Protein AF-A0A843BMM5-F1 (afdb_monomer_lite)

Structure (mmCIF, N/CA/C/O backbone):
data_AF-A0A843BMM5-F1
#
_entry.id   AF-A0A843BMM5-F1
#
loop_
_atom_site.group_PDB
_atom_site.id
_atom_site.type_symbol
_atom_site.label_atom_id
_atom_site.label_alt_id
_atom_site.label_comp_id
_atom_site.label_asym_id
_atom_site.label_entity_id
_atom_site.label_seq_id
_atom_site.pdbx_PDB_ins_code
_atom_site.Cartn_x
_atom_site.Cartn_y
_atom_site.Cartn_z
_atom_site.occupancy
_atom_site.B_iso_or_equiv
_atom_site.auth_seq_id
_atom_site.auth_comp_id
_atom_site.auth_asym_id
_atom_site.auth_atom_id
_atom_site.pdbx_PDB_model_num
ATOM 1 N N . MET A 1 1 ? -54.747 -21.023 28.680 1.00 40.78 1 MET A N 1
ATOM 2 C CA . MET A 1 1 ? -54.225 -21.991 27.692 1.00 40.78 1 MET A CA 1
ATOM 3 C C . MET A 1 1 ? -53.910 -21.236 26.403 1.00 40.78 1 MET A C 1
ATOM 5 O O . MET A 1 1 ? -54.751 -20.475 25.957 1.00 40.78 1 MET A O 1
ATOM 9 N N . SER A 1 2 ? -52.667 -21.389 25.930 1.00 46.94 2 SER A N 1
ATOM 10 C CA . SER A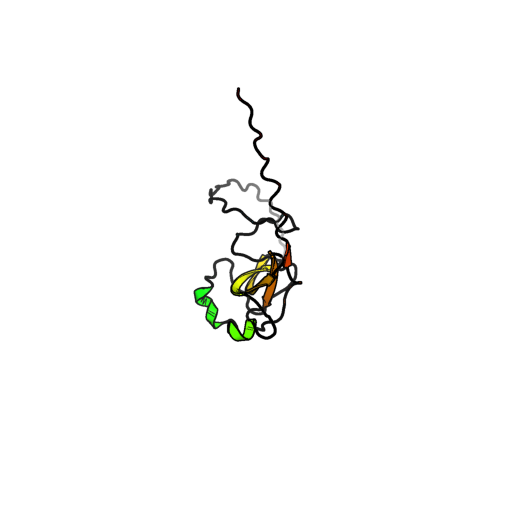 1 2 ? -52.053 -21.177 24.595 1.00 46.94 2 SER A CA 1
ATOM 11 C C . SER A 1 2 ? -53.008 -20.916 23.400 1.00 46.94 2 SER A C 1
ATOM 13 O O . SER A 1 2 ? -54.062 -21.531 23.367 1.00 46.94 2 SER A O 1
ATOM 15 N N . LYS A 1 3 ? -52.724 -20.132 22.341 1.00 43.53 3 LYS A N 1
ATOM 16 C CA . LYS A 1 3 ? -51.493 -19.915 21.539 1.00 43.53 3 LYS A CA 1
ATOM 17 C C . LYS A 1 3 ? -51.675 -18.707 20.579 1.00 43.53 3 LYS A C 1
ATOM 19 O O . LYS A 1 3 ? -52.797 -18.363 20.231 1.00 43.53 3 LYS A O 1
ATOM 24 N N . ALA A 1 4 ? -50.550 -18.129 20.151 1.00 51.09 4 ALA A N 1
ATOM 25 C CA . ALA A 1 4 ? -50.382 -17.029 19.191 1.00 51.09 4 ALA A CA 1
ATOM 26 C C . ALA A 1 4 ? -50.661 -17.403 17.716 1.00 51.09 4 ALA A C 1
ATOM 28 O O . ALA A 1 4 ? -50.703 -18.593 17.410 1.00 51.09 4 ALA A O 1
ATOM 29 N N . LEU A 1 5 ? -50.739 -16.397 16.820 1.00 51.25 5 LEU A N 1
ATOM 30 C CA . LEU A 1 5 ? -49.893 -16.231 15.610 1.00 51.25 5 LEU A CA 1
ATOM 31 C C . LEU A 1 5 ? -50.338 -15.012 14.758 1.00 51.25 5 LEU A C 1
ATOM 33 O O . LEU A 1 5 ? -51.493 -14.908 14.360 1.00 51.25 5 LEU A O 1
ATOM 37 N N . PHE A 1 6 ? -49.394 -14.104 14.478 1.00 50.72 6 PHE A N 1
ATOM 38 C CA . PHE A 1 6 ? -49.458 -13.070 13.426 1.00 50.72 6 PHE A CA 1
ATOM 39 C C . PHE A 1 6 ? -49.218 -13.706 12.033 1.00 50.72 6 PHE A C 1
ATOM 41 O O . PHE A 1 6 ? -48.702 -14.826 11.981 1.00 50.72 6 PHE A O 1
ATOM 48 N N . PRO A 1 7 ? -49.519 -13.016 10.907 1.00 52.22 7 PRO A N 1
ATOM 49 C CA . PRO A 1 7 ? -48.452 -12.231 10.270 1.00 52.22 7 PRO A CA 1
ATOM 50 C C . PRO A 1 7 ? -48.862 -10.903 9.592 1.00 52.22 7 PRO A C 1
ATOM 52 O O . PRO A 1 7 ? -49.898 -10.756 8.951 1.00 52.22 7 PRO A O 1
ATOM 55 N N . THR A 1 8 ? -47.928 -9.969 9.753 1.00 51.31 8 THR A N 1
ATOM 56 C CA . THR A 1 8 ? -47.452 -8.830 8.950 1.00 51.31 8 THR A CA 1
ATOM 57 C C . THR A 1 8 ? -47.679 -8.899 7.429 1.00 51.31 8 THR A C 1
ATOM 59 O O . THR A 1 8 ? -47.508 -9.963 6.854 1.00 51.31 8 THR A O 1
ATOM 62 N N . ILE A 1 9 ? -47.902 -7.743 6.779 1.00 49.47 9 ILE A N 1
ATOM 63 C CA . ILE A 1 9 ? -47.088 -7.207 5.657 1.00 49.47 9 ILE A CA 1
ATOM 64 C C . ILE A 1 9 ? -47.291 -5.681 5.613 1.00 49.47 9 ILE A C 1
ATOM 66 O O . ILE A 1 9 ? -48.388 -5.178 5.383 1.00 49.47 9 ILE A O 1
ATOM 70 N N . LEU A 1 10 ? -46.202 -4.961 5.881 1.00 42.94 10 LEU A N 1
ATOM 71 C CA . LEU A 1 10 ? -46.064 -3.512 5.790 1.00 42.94 10 LEU A CA 1
ATOM 72 C C . LEU A 1 10 ? -45.544 -3.194 4.380 1.00 42.94 10 LEU A C 1
ATOM 74 O O . LEU A 1 10 ? -44.538 -3.772 3.968 1.00 42.94 10 LEU A O 1
ATOM 78 N N . LEU A 1 11 ? -46.200 -2.296 3.646 1.00 46.47 11 LEU A N 1
ATOM 79 C CA . LEU A 1 11 ? -45.725 -1.828 2.344 1.00 46.47 11 LEU A CA 1
ATOM 80 C C . LEU A 1 11 ? -45.536 -0.310 2.363 1.00 46.47 11 LEU A C 1
ATOM 82 O O . LEU A 1 11 ? -46.372 0.406 2.913 1.00 46.47 11 LEU A O 1
ATOM 86 N N . SER A 1 12 ? -44.516 0.127 1.619 1.00 44.50 12 SER A N 1
ATOM 87 C CA . SER A 1 12 ? -44.265 1.472 1.064 1.00 44.50 12 SER A CA 1
ATOM 88 C C . SER A 1 12 ? -43.108 2.235 1.716 1.00 44.50 12 SER A C 1
ATOM 90 O O . SER A 1 12 ? -43.291 3.019 2.641 1.00 44.50 12 SER A O 1
ATOM 92 N N . PHE A 1 13 ? -41.911 2.053 1.151 1.00 43.03 13 PHE A N 1
ATOM 93 C CA . PHE A 1 13 ? -40.813 3.013 1.251 1.00 43.03 13 PHE A CA 1
ATOM 94 C C . PHE A 1 13 ? -40.879 3.970 0.059 1.00 43.03 13 PHE A C 1
ATOM 96 O O . PHE A 1 13 ? -40.919 3.529 -1.090 1.00 43.03 13 PHE A O 1
ATOM 103 N N . LEU A 1 14 ? -40.855 5.273 0.337 1.00 41.97 14 LEU A N 1
ATOM 104 C CA . LEU A 1 14 ? -40.681 6.322 -0.658 1.00 41.97 14 LEU A CA 1
ATOM 105 C C . LEU A 1 14 ? -39.730 7.390 -0.109 1.00 41.97 14 LEU A C 1
ATOM 107 O O . LEU A 1 14 ? -40.004 7.977 0.933 1.00 41.97 14 LEU A O 1
ATOM 111 N N . ALA A 1 15 ? -38.660 7.636 -0.866 1.00 40.06 15 ALA A N 1
ATOM 112 C CA . ALA A 1 15 ? -38.150 8.945 -1.290 1.00 40.06 15 ALA A CA 1
ATOM 113 C C . ALA A 1 15 ? -36.618 9.029 -1.220 1.00 40.06 15 ALA A C 1
ATOM 115 O O . ALA A 1 15 ? -35.990 8.982 -0.168 1.00 40.06 15 ALA A O 1
ATOM 116 N N . VAL A 1 16 ? -36.055 9.182 -2.415 1.00 48.41 16 VAL A N 1
ATOM 117 C CA . VAL A 1 16 ? -34.658 9.455 -2.742 1.00 48.41 16 VAL A CA 1
ATOM 118 C C . VAL A 1 16 ? -34.337 10.924 -2.457 1.00 48.41 16 VAL A C 1
ATOM 120 O O . VAL A 1 16 ? -35.110 11.800 -2.839 1.00 48.41 16 VAL A O 1
ATOM 123 N N . VAL A 1 17 ? -33.153 11.202 -1.904 1.00 45.56 17 VAL A N 1
ATOM 124 C CA . VAL A 1 17 ? -32.487 12.507 -2.044 1.00 45.56 17 VAL A CA 1
ATOM 125 C C . VAL A 1 17 ? -31.074 12.265 -2.569 1.00 45.56 17 VAL A C 1
ATOM 127 O O . VAL A 1 17 ? -30.244 11.648 -1.907 1.00 45.56 17 VAL A O 1
ATOM 130 N N . MET A 1 18 ? -30.833 12.717 -3.802 1.00 47.66 18 MET A N 1
ATOM 131 C CA . MET A 1 18 ? -29.539 12.666 -4.481 1.00 47.66 18 MET A CA 1
ATOM 132 C C . MET A 1 18 ? -28.615 13.756 -3.933 1.00 47.66 18 MET A C 1
ATOM 134 O O . MET A 1 18 ? -28.952 14.939 -3.979 1.00 47.66 18 MET A O 1
ATOM 138 N N . VAL A 1 19 ? -27.422 13.366 -3.486 1.00 45.75 19 VAL A N 1
ATOM 139 C CA . VAL A 1 19 ? -26.309 14.283 -3.218 1.00 45.75 19 VAL A CA 1
ATOM 140 C C . VAL A 1 19 ? -25.399 14.277 -4.447 1.00 45.75 19 VAL A C 1
ATOM 142 O O . VAL A 1 19 ? -24.768 13.268 -4.755 1.00 45.75 19 VAL A O 1
ATOM 145 N N . PHE A 1 20 ? -25.339 15.397 -5.171 1.00 42.25 20 PHE A N 1
ATOM 146 C CA . PHE A 1 20 ? -24.380 15.598 -6.259 1.00 42.25 20 PHE A CA 1
ATOM 147 C C . PHE A 1 20 ? -22.987 15.856 -5.669 1.00 42.25 20 PHE A C 1
ATOM 149 O O . PHE A 1 20 ? -22.628 16.989 -5.357 1.00 42.25 20 PHE A O 1
ATOM 156 N N . GLY A 1 21 ? -22.205 14.788 -5.501 1.00 38.06 21 GLY A N 1
ATOM 157 C CA . GLY A 1 21 ? -20.766 14.859 -5.257 1.00 38.06 21 GLY A CA 1
ATOM 158 C C . GLY A 1 21 ? -20.011 14.894 -6.583 1.00 38.06 21 GLY A C 1
ATOM 159 O O . GLY A 1 21 ? -20.229 14.057 -7.456 1.00 38.06 21 GLY A O 1
ATOM 160 N N . THR A 1 22 ? -19.136 15.879 -6.752 1.00 41.81 22 THR A N 1
ATOM 161 C CA . THR A 1 22 ? -18.285 16.056 -7.930 1.00 41.81 22 THR A CA 1
ATOM 162 C C . THR A 1 22 ? -17.432 14.809 -8.181 1.00 41.81 22 THR A C 1
ATOM 164 O O . THR A 1 22 ? -16.572 14.432 -7.386 1.00 41.81 22 THR A O 1
ATOM 167 N N . VAL A 1 23 ? -17.682 14.146 -9.310 1.00 39.34 23 VAL A N 1
ATOM 168 C CA . VAL A 1 23 ? -16.945 12.963 -9.763 1.00 39.34 23 VAL A CA 1
ATOM 169 C C . VAL A 1 23 ? -15.507 13.346 -10.117 1.00 39.34 23 VAL A C 1
ATOM 171 O O . VAL A 1 23 ? -15.205 13.812 -11.214 1.00 39.34 23 VAL A O 1
ATOM 174 N N . ALA A 1 24 ? -14.593 13.154 -9.166 1.00 42.41 24 ALA A N 1
ATOM 175 C CA . ALA A 1 24 ? -13.176 13.046 -9.479 1.00 42.41 24 ALA A CA 1
ATOM 176 C C . ALA A 1 24 ? -12.981 11.836 -10.415 1.00 42.41 24 ALA A C 1
ATOM 178 O O . ALA A 1 24 ? -13.599 10.796 -10.183 1.00 42.41 24 ALA A O 1
ATOM 179 N N . PRO A 1 25 ? -12.140 11.933 -11.458 1.00 37.94 25 PRO A N 1
ATOM 180 C CA . PRO A 1 25 ? -11.977 10.860 -12.434 1.00 37.94 25 PRO A CA 1
ATOM 181 C C . PRO A 1 25 ? -11.461 9.592 -11.744 1.00 37.94 25 PRO A C 1
ATOM 183 O O . PRO A 1 25 ? -10.321 9.543 -11.263 1.00 37.94 25 PRO A O 1
ATOM 186 N N . ALA A 1 26 ? -12.336 8.591 -11.683 1.00 40.19 26 ALA A N 1
ATOM 187 C CA . ALA A 1 26 ? -12.015 7.239 -11.276 1.00 40.19 26 ALA A CA 1
ATOM 188 C C . ALA A 1 26 ? -11.128 6.598 -12.343 1.00 40.19 26 ALA A C 1
ATOM 190 O O . ALA A 1 26 ? -11.375 6.730 -13.543 1.00 40.19 26 ALA A O 1
ATOM 191 N N . PHE A 1 27 ? -10.074 5.920 -11.906 1.00 43.16 27 PHE A N 1
ATOM 192 C CA . PHE A 1 27 ? -9.362 5.007 -12.784 1.00 43.16 27 PHE A CA 1
ATOM 193 C C . PHE A 1 27 ? -10.201 3.730 -12.841 1.00 43.16 27 PHE A C 1
ATOM 195 O O . PHE A 1 27 ? -10.455 3.127 -11.803 1.00 43.16 27 PHE A O 1
ATOM 202 N N . ALA A 1 28 ? -10.687 3.376 -14.030 1.00 38.72 28 ALA A N 1
ATOM 203 C CA . ALA A 1 28 ? -11.252 2.058 -14.267 1.00 38.72 28 ALA A CA 1
ATOM 204 C C . ALA A 1 28 ? -10.084 1.062 -14.278 1.00 38.72 28 ALA A C 1
ATOM 206 O O . ALA A 1 28 ? -9.242 1.118 -15.178 1.00 38.72 28 ALA A O 1
ATOM 207 N N . ASP A 1 29 ? -9.992 0.223 -13.249 1.00 50.56 29 ASP A N 1
ATOM 208 C C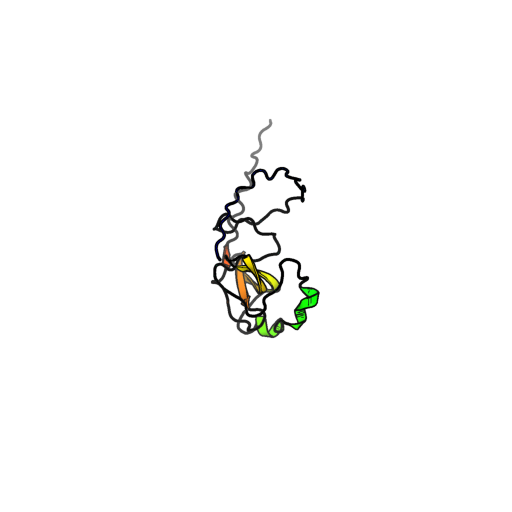A . ASP A 1 29 ? -9.231 -1.026 -13.331 1.00 50.56 29 ASP A CA 1
ATOM 209 C C . ASP A 1 29 ? -10.145 -2.126 -13.916 1.00 50.56 29 ASP A C 1
ATOM 211 O O . ASP A 1 29 ? -11.341 -1.898 -14.130 1.00 50.56 29 ASP A O 1
ATOM 215 N N . SER A 1 30 ? -9.550 -3.267 -14.278 1.00 45.09 30 SER A N 1
ATOM 216 C CA . SER A 1 30 ? -10.059 -4.270 -15.236 1.00 45.09 30 SER A CA 1
ATOM 217 C C . SER A 1 30 ? -11.473 -4.824 -14.972 1.00 45.09 30 SER A C 1
ATOM 219 O O . SER A 1 30 ? -12.063 -5.422 -15.870 1.00 45.09 30 SER A O 1
ATOM 221 N N . ASP A 1 31 ? -12.039 -4.575 -13.792 1.00 52.66 31 ASP A N 1
ATOM 222 C CA . ASP A 1 31 ? -13.328 -5.105 -13.331 1.00 52.66 31 ASP A CA 1
ATOM 223 C C . ASP A 1 31 ? -14.499 -4.128 -13.537 1.00 52.66 31 ASP A C 1
ATOM 225 O O . ASP A 1 31 ? -15.612 -4.353 -13.060 1.00 52.66 31 ASP A O 1
ATOM 229 N N . GLY A 1 32 ? -14.264 -2.990 -14.203 1.00 50.19 32 GLY A N 1
ATOM 230 C CA . GLY A 1 32 ? -15.296 -1.982 -14.484 1.00 50.19 32 GLY A CA 1
ATOM 231 C C . GLY A 1 32 ? -15.775 -1.203 -13.251 1.00 50.19 32 GLY A C 1
ATOM 232 O O . GLY A 1 32 ? -16.634 -0.327 -13.369 1.00 50.19 32 GLY A O 1
ATOM 233 N N . LYS A 1 33 ? -15.206 -1.479 -12.072 1.00 57.16 33 LYS A N 1
ATOM 234 C CA . LYS A 1 33 ? -15.470 -0.756 -10.825 1.00 57.16 33 LYS A CA 1
ATOM 235 C C . LYS A 1 33 ? -14.691 0.566 -10.815 1.00 57.16 33 LYS A C 1
ATOM 237 O O . LYS A 1 33 ? -13.484 0.614 -11.054 1.00 57.16 33 LYS A O 1
ATOM 242 N N . SER A 1 34 ? -15.391 1.666 -10.543 1.00 58.09 34 SER A N 1
ATOM 243 C CA . SER A 1 34 ? -14.803 3.003 -10.451 1.00 58.09 34 SER A CA 1
ATOM 244 C C . SER A 1 34 ? -14.385 3.303 -9.010 1.00 58.09 34 SER A C 1
ATOM 246 O O . SER A 1 34 ? -15.225 3.655 -8.181 1.00 58.09 34 SER A O 1
ATOM 248 N N . TYR A 1 35 ? -13.095 3.194 -8.702 1.00 63.97 35 TYR A N 1
ATOM 249 C CA . TYR A 1 35 ? -12.581 3.532 -7.373 1.00 63.97 35 TYR A CA 1
ATOM 250 C C . TYR A 1 35 ? -12.183 5.006 -7.279 1.00 63.97 35 TYR A C 1
ATOM 252 O O . TYR A 1 35 ? -11.737 5.626 -8.255 1.00 63.97 35 TYR A O 1
ATOM 260 N N . LYS A 1 36 ? -12.287 5.581 -6.071 1.00 74.62 36 LYS A N 1
ATOM 261 C CA . LYS A 1 36 ? -11.678 6.886 -5.771 1.00 74.62 36 LYS A CA 1
ATOM 262 C C . LYS A 1 36 ? -10.197 6.810 -6.155 1.00 74.62 36 LYS A C 1
ATOM 264 O O . LYS A 1 36 ? -9.504 5.883 -5.756 1.00 74.62 36 LYS A O 1
ATOM 269 N N . ARG A 1 37 ? -9.684 7.828 -6.856 1.00 69.62 37 ARG A N 1
ATOM 270 C CA . ARG A 1 37 ? -8.287 7.928 -7.344 1.00 69.62 37 ARG A CA 1
ATOM 271 C C . ARG A 1 37 ? -7.200 7.589 -6.302 1.00 69.62 37 ARG A C 1
ATOM 273 O O . ARG A 1 37 ? -6.063 7.291 -6.667 1.00 69.62 37 ARG A O 1
ATOM 280 N N . TRP A 1 38 ? -7.519 7.704 -5.018 1.00 75.50 38 TRP A N 1
ATOM 281 C CA . TRP A 1 38 ? -6.592 7.533 -3.903 1.00 75.50 38 TRP A CA 1
ATOM 282 C C . TRP A 1 38 ? -6.639 6.147 -3.250 1.00 75.50 38 TRP A C 1
ATOM 284 O O . TRP A 1 38 ? -5.812 5.901 -2.372 1.00 75.50 38 TRP A O 1
ATOM 294 N N . VAL A 1 39 ? -7.559 5.282 -3.684 1.00 89.12 39 VAL A N 1
ATOM 295 C CA . VAL A 1 39 ? -7.745 3.907 -3.205 1.00 89.12 39 VAL A CA 1
ATOM 296 C C . VAL A 1 39 ? -7.165 2.931 -4.230 1.00 89.12 39 VAL A C 1
ATOM 298 O O . VAL A 1 39 ? -7.249 3.173 -5.435 1.00 89.12 39 VAL A O 1
ATOM 301 N N . VAL A 1 40 ? -6.529 1.865 -3.752 1.00 91.12 40 VAL A N 1
ATOM 302 C CA . VAL A 1 40 ? -5.920 0.813 -4.574 1.00 91.12 40 VAL A CA 1
ATOM 303 C C . VAL A 1 40 ? -6.793 -0.446 -4.513 1.00 91.12 40 VAL A C 1
ATOM 305 O O . VAL A 1 40 ? -6.986 -0.965 -3.420 1.00 91.12 40 VAL A O 1
ATOM 308 N N . PRO A 1 41 ? -7.331 -0.958 -5.627 1.00 91.88 41 PRO A N 1
ATOM 309 C CA . PRO A 1 41 ? -7.996 -2.258 -5.608 1.00 91.88 41 PRO A CA 1
ATOM 310 C C . PRO A 1 41 ? -6.967 -3.380 -5.420 1.00 91.88 41 PRO A C 1
ATOM 312 O O . PRO A 1 41 ? -5.898 -3.327 -6.033 1.00 91.88 41 PRO A O 1
ATOM 315 N N . ILE A 1 42 ? -7.283 -4.368 -4.578 1.00 91.50 42 ILE A N 1
ATOM 316 C CA . ILE A 1 42 ? -6.397 -5.514 -4.285 1.00 91.50 42 ILE A CA 1
ATOM 317 C C . ILE A 1 42 ? -7.053 -6.888 -4.507 1.00 91.50 42 ILE A C 1
ATOM 319 O O . ILE A 1 42 ? -6.511 -7.897 -4.075 1.00 91.50 42 ILE A O 1
ATOM 323 N N . GLY A 1 43 ? -8.191 -6.947 -5.207 1.00 90.75 43 GLY A N 1
ATOM 324 C CA . GLY A 1 43 ? -8.896 -8.209 -5.468 1.00 90.75 43 GLY A CA 1
ATOM 325 C C . GLY A 1 43 ? -9.408 -8.853 -4.180 1.00 90.75 43 GLY A C 1
ATOM 326 O O . GLY A 1 43 ? -9.968 -8.163 -3.331 1.00 90.75 43 GLY A O 1
ATOM 327 N N . ASP A 1 44 ? -9.201 -10.156 -4.017 1.00 92.38 44 ASP A N 1
ATOM 328 C CA . ASP A 1 44 ? -9.556 -10.936 -2.826 1.00 92.38 44 ASP A CA 1
ATOM 329 C C . ASP A 1 44 ? -8.489 -10.909 -1.718 1.00 92.38 44 ASP A C 1
ATOM 331 O O . ASP A 1 44 ? -8.727 -11.447 -0.638 1.00 92.38 44 ASP A O 1
ATOM 335 N N . ALA A 1 45 ? -7.340 -10.264 -1.950 1.00 92.94 45 ALA A N 1
ATOM 336 C CA . ALA A 1 45 ? -6.285 -10.149 -0.951 1.00 92.94 45 ALA A CA 1
ATOM 337 C C . ALA A 1 45 ? -6.735 -9.335 0.274 1.00 92.94 45 ALA A C 1
ATOM 339 O O . ALA A 1 45 ? -7.532 -8.394 0.181 1.00 92.94 45 ALA A O 1
ATOM 340 N N . GLU A 1 46 ? -6.161 -9.665 1.428 1.00 95.19 46 GLU A N 1
ATOM 341 C CA . GLU A 1 46 ? -6.411 -8.992 2.701 1.00 95.19 46 GLU A CA 1
ATOM 342 C C . GLU A 1 46 ? -5.101 -8.488 3.296 1.00 95.19 46 GLU A C 1
ATOM 344 O O . GLU A 1 46 ? -4.062 -9.137 3.177 1.00 95.19 46 GLU A O 1
ATOM 349 N N . GLY A 1 47 ? -5.164 -7.320 3.931 1.00 94.81 47 GLY A N 1
ATOM 350 C CA . GLY A 1 47 ? -4.052 -6.782 4.701 1.00 94.81 47 GLY A CA 1
ATOM 351 C C . GLY A 1 47 ? -4.214 -7.033 6.199 1.00 94.81 47 GLY A C 1
ATOM 352 O O . GLY A 1 47 ? -5.308 -7.279 6.700 1.00 94.81 47 GLY A O 1
ATOM 353 N N . THR A 1 48 ? -3.126 -6.903 6.944 1.00 97.62 48 THR A N 1
ATOM 354 C CA . THR A 1 48 ? -3.083 -7.080 8.399 1.00 97.62 48 THR A CA 1
ATOM 355 C C . THR A 1 48 ? -3.636 -5.879 9.165 1.00 97.62 48 THR A C 1
ATOM 357 O O . THR A 1 48 ? -4.120 -6.026 10.287 1.00 97.62 48 THR A O 1
ATOM 360 N N . ILE A 1 49 ? -3.591 -4.687 8.563 1.00 97.69 49 ILE A N 1
ATOM 361 C CA . ILE A 1 49 ? -4.065 -3.437 9.166 1.00 97.69 49 ILE A CA 1
ATOM 362 C C . ILE A 1 49 ? -5.354 -3.008 8.468 1.00 97.69 49 ILE A C 1
ATOM 364 O O . ILE A 1 49 ? -5.328 -2.287 7.466 1.00 97.69 49 ILE A O 1
ATOM 368 N N . GLU A 1 50 ? -6.487 -3.450 9.008 1.00 97.75 50 GLU A N 1
ATOM 369 C CA . GLU A 1 50 ? -7.811 -3.001 8.576 1.00 97.75 50 GLU A CA 1
ATOM 370 C C . GLU A 1 50 ? -8.074 -1.560 9.045 1.00 97.75 50 GLU A C 1
ATOM 372 O O . GLU A 1 50 ? -7.761 -1.167 10.172 1.00 97.75 50 GLU A O 1
ATOM 377 N N . ILE A 1 51 ? -8.649 -0.751 8.159 1.00 97.31 51 ILE A N 1
ATOM 378 C CA . ILE A 1 51 ? -8.994 0.653 8.393 1.00 97.31 51 ILE A CA 1
ATOM 379 C C . ILE A 1 51 ? -10.398 0.936 7.855 1.00 97.31 51 ILE A C 1
ATOM 381 O O . ILE A 1 51 ? -10.972 0.152 7.108 1.00 97.31 51 ILE A O 1
ATOM 385 N N . SER A 1 52 ? -10.964 2.089 8.204 1.00 95.44 52 SER A N 1
ATOM 386 C CA . SER A 1 52 ? -12.228 2.538 7.611 1.00 95.44 52 SER A CA 1
ATOM 387 C C . SER A 1 52 ? -11.993 3.288 6.296 1.00 95.44 52 SER A C 1
ATOM 389 O O . SER A 1 52 ? -10.914 3.845 6.064 1.00 95.44 52 SER A O 1
ATOM 391 N N . GLU A 1 53 ? -13.023 3.384 5.450 1.00 92.44 53 GLU A N 1
ATOM 392 C CA . GLU A 1 53 ? -12.959 4.197 4.227 1.00 92.44 53 GLU A CA 1
ATOM 393 C C . GLU A 1 53 ? -12.575 5.657 4.528 1.00 92.44 53 GLU A C 1
ATOM 395 O O . GLU A 1 53 ? -11.818 6.266 3.764 1.00 92.44 53 GLU A O 1
ATOM 400 N N . ASP A 1 54 ? -13.044 6.208 5.647 1.00 92.44 54 ASP A N 1
ATOM 401 C CA . ASP A 1 54 ? -12.850 7.610 6.031 1.00 92.44 54 ASP A CA 1
ATOM 402 C C . ASP A 1 54 ? -11.559 7.857 6.821 1.00 92.44 54 ASP A C 1
ATOM 404 O O . ASP A 1 54 ? -11.220 9.006 7.108 1.00 92.44 54 ASP A O 1
ATOM 408 N N . THR A 1 55 ? -10.782 6.808 7.109 1.00 93.19 55 THR A N 1
ATOM 409 C CA . THR A 1 55 ? -9.509 6.931 7.824 1.00 93.19 55 THR A CA 1
ATOM 410 C C . THR A 1 55 ? -8.555 7.865 7.074 1.00 93.19 55 THR A C 1
ATOM 412 O O . THR A 1 55 ? -8.296 7.703 5.869 1.00 93.19 55 THR A O 1
ATOM 415 N N . ASN A 1 56 ? -8.014 8.844 7.798 1.00 94.38 56 ASN A N 1
ATOM 416 C CA . ASN A 1 56 ? -6.890 9.649 7.349 1.00 94.38 56 ASN A CA 1
ATOM 417 C C . ASN A 1 56 ? -5.593 8.851 7.546 1.00 94.38 56 ASN A C 1
ATOM 419 O O . ASN A 1 56 ? -5.335 8.342 8.630 1.00 94.38 56 ASN A O 1
ATOM 423 N N . ILE A 1 57 ? -4.784 8.731 6.490 1.00 93.75 57 ILE A N 1
ATOM 424 C CA . ILE A 1 57 ? -3.558 7.918 6.504 1.00 93.75 57 ILE A CA 1
ATOM 425 C C . ILE A 1 57 ? -2.534 8.477 7.494 1.00 93.75 57 ILE A C 1
ATOM 427 O O . ILE A 1 57 ? -1.818 7.697 8.111 1.00 93.75 57 ILE A O 1
ATOM 431 N N . ASP A 1 58 ? -2.469 9.800 7.656 1.00 94.12 58 ASP A N 1
ATOM 432 C CA . ASP A 1 58 ? -1.486 10.417 8.550 1.00 94.12 58 ASP A CA 1
ATOM 433 C C . ASP A 1 58 ? -1.746 10.048 10.021 1.00 94.12 58 ASP A C 1
ATOM 435 O O . ASP A 1 58 ? -0.796 9.874 10.777 1.00 94.12 58 ASP A O 1
ATOM 439 N N . ASP A 1 59 ? -3.009 9.816 10.394 1.00 95.62 59 ASP A N 1
ATOM 440 C CA . ASP A 1 59 ? -3.406 9.449 11.760 1.00 95.62 59 ASP A CA 1
ATOM 441 C C . ASP A 1 59 ? -3.085 7.982 12.096 1.00 95.62 59 ASP A C 1
ATOM 443 O O . ASP A 1 59 ? -3.008 7.611 13.264 1.00 95.62 59 ASP A O 1
ATOM 447 N N . VAL A 1 60 ? -2.909 7.134 11.076 1.00 96.06 60 VAL A N 1
ATOM 448 C CA . VAL A 1 60 ? -2.633 5.691 11.222 1.00 96.06 60 VAL A CA 1
ATOM 449 C C . VAL A 1 60 ? -1.267 5.289 10.675 1.00 96.06 60 VAL A C 1
ATOM 451 O O . VAL A 1 60 ? -0.963 4.101 10.576 1.00 96.06 60 VAL A O 1
ATOM 454 N N . ARG A 1 61 ? -0.427 6.265 10.313 1.00 95.31 61 ARG A N 1
ATOM 455 C CA . ARG A 1 61 ? 0.900 6.021 9.738 1.00 95.31 61 ARG A CA 1
ATOM 456 C C . ARG A 1 61 ? 1.771 5.166 10.654 1.00 95.31 61 ARG A C 1
ATOM 458 O O . ARG A 1 61 ? 2.478 4.298 10.159 1.00 95.31 61 ARG A O 1
ATOM 465 N N . ASP A 1 62 ? 1.678 5.396 11.959 1.00 96.56 62 ASP A N 1
ATOM 466 C CA . ASP A 1 62 ? 2.494 4.721 12.971 1.00 96.56 62 ASP A CA 1
ATOM 467 C C . ASP A 1 62 ? 2.124 3.241 13.165 1.00 96.56 62 ASP A C 1
ATOM 469 O O . ASP A 1 62 ? 2.850 2.511 13.834 1.00 96.56 62 ASP A O 1
ATOM 473 N N . LEU A 1 63 ? 1.009 2.782 12.582 1.00 96.94 63 LEU A N 1
ATOM 474 C CA . LEU A 1 63 ? 0.659 1.360 12.563 1.00 96.94 63 LEU A CA 1
ATOM 475 C C . LEU A 1 63 ? 1.466 0.583 11.516 1.00 96.94 63 LEU A C 1
ATOM 477 O O . LEU A 1 63 ? 1.588 -0.633 11.629 1.00 96.94 63 LEU A O 1
ATOM 481 N N . ALA A 1 64 ? 1.982 1.264 10.491 1.00 97.81 64 ALA A N 1
ATOM 482 C CA . ALA A 1 64 ? 2.718 0.636 9.408 1.00 97.81 64 ALA A CA 1
ATOM 483 C C . ALA A 1 64 ? 4.199 0.432 9.755 1.00 97.81 64 ALA A C 1
ATOM 485 O O . ALA A 1 64 ? 4.798 1.212 10.498 1.00 97.81 64 ALA A O 1
ATOM 486 N N . ILE A 1 65 ? 4.822 -0.557 9.114 1.00 98.19 65 ILE A N 1
ATOM 487 C CA . ILE A 1 65 ? 6.281 -0.654 9.028 1.00 98.19 65 ILE A CA 1
ATOM 488 C C . ILE A 1 65 ? 6.860 0.606 8.381 1.00 98.19 65 ILE A C 1
ATOM 490 O O . ILE A 1 65 ? 6.175 1.323 7.638 1.00 98.19 65 ILE A O 1
ATOM 494 N N . SER A 1 66 ? 8.139 0.871 8.640 1.00 97.62 66 SER A N 1
ATOM 495 C CA . SER A 1 66 ? 8.807 2.047 8.090 1.00 97.62 66 SER A CA 1
ATOM 496 C C . SER A 1 66 ? 8.894 1.991 6.559 1.00 97.62 66 SER A C 1
ATOM 498 O O . SER A 1 66 ? 8.839 0.928 5.940 1.00 97.62 66 SER A O 1
ATOM 500 N N . GLU A 1 67 ? 9.076 3.156 5.931 1.00 97.06 67 GLU A N 1
ATOM 501 C CA . GLU A 1 67 ? 9.297 3.225 4.481 1.00 97.06 67 GLU A CA 1
ATOM 502 C C . GLU A 1 67 ? 10.549 2.440 4.056 1.00 97.06 67 GLU A C 1
ATOM 504 O O . GLU A 1 67 ? 10.561 1.839 2.988 1.00 97.06 67 GLU A O 1
ATOM 509 N N . GLU A 1 68 ? 11.589 2.427 4.893 1.00 96.88 68 GLU A N 1
ATOM 510 C CA . GLU A 1 68 ? 12.824 1.681 4.644 1.00 96.88 68 GLU A CA 1
ATOM 511 C C . GLU A 1 68 ? 12.571 0.170 4.648 1.00 96.88 68 GLU A C 1
ATOM 513 O O . GLU A 1 68 ? 12.982 -0.512 3.714 1.00 96.88 68 GLU A O 1
ATOM 518 N N . GLN A 1 69 ? 11.814 -0.331 5.630 1.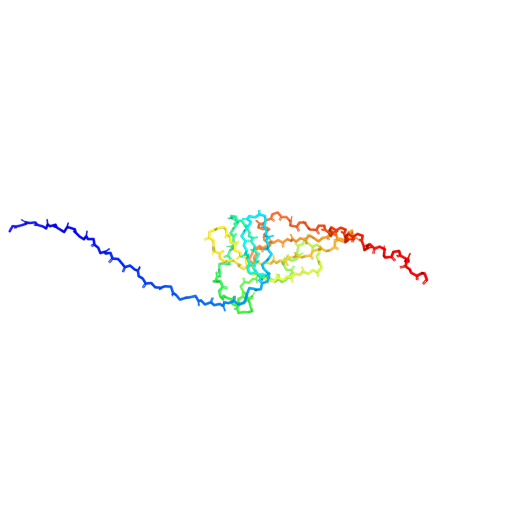00 97.38 69 GLN A N 1
ATOM 519 C CA . GLN A 1 69 ? 11.429 -1.744 5.703 1.00 97.38 69 GLN A CA 1
ATOM 520 C C . GLN A 1 69 ? 10.558 -2.152 4.513 1.00 97.38 69 GLN A C 1
ATOM 522 O O . GLN A 1 69 ? 10.791 -3.185 3.900 1.00 97.38 69 GLN A O 1
ATOM 527 N N . ALA A 1 70 ? 9.592 -1.314 4.129 1.00 96.75 70 ALA A N 1
ATOM 528 C CA . ALA A 1 70 ? 8.738 -1.595 2.977 1.00 96.75 70 ALA A CA 1
ATOM 529 C C . ALA A 1 70 ? 9.515 -1.661 1.652 1.00 96.75 70 ALA A C 1
ATOM 531 O O . ALA A 1 70 ? 9.049 -2.278 0.702 1.00 96.75 70 ALA A O 1
ATOM 532 N N . ARG A 1 71 ? 10.674 -0.999 1.560 1.00 97.19 71 ARG A N 1
ATOM 533 C CA . ARG A 1 71 ? 11.526 -0.980 0.362 1.00 97.19 71 ARG A CA 1
ATOM 534 C C . ARG A 1 71 ? 12.599 -2.067 0.375 1.00 97.19 71 ARG A C 1
ATOM 536 O O . ARG A 1 71 ? 13.336 -2.182 -0.601 1.00 97.19 71 ARG A O 1
ATOM 543 N N . GLU A 1 72 ? 12.724 -2.840 1.449 1.00 95.44 72 GLU A N 1
ATOM 544 C CA . GLU A 1 72 ? 13.746 -3.875 1.554 1.00 95.44 72 GLU A CA 1
ATOM 545 C C . GLU A 1 72 ? 13.575 -4.911 0.429 1.00 95.44 72 GLU A C 1
ATOM 547 O O . GLU A 1 72 ? 12.514 -5.504 0.263 1.00 95.44 72 GLU A O 1
ATOM 552 N N . GLY A 1 73 ? 14.613 -5.092 -0.392 1.00 91.25 73 GLY A N 1
ATOM 553 C CA . GLY A 1 73 ? 14.567 -5.984 -1.557 1.00 91.25 73 GLY A CA 1
ATOM 554 C C . GLY A 1 73 ? 13.918 -5.396 -2.819 1.00 91.25 73 GLY A C 1
ATOM 555 O O . GLY A 1 73 ? 13.888 -6.081 -3.840 1.00 91.25 73 GLY A O 1
ATOM 556 N N . TYR A 1 74 ? 13.463 -4.139 -2.788 1.00 92.56 74 TYR A N 1
ATOM 557 C CA . TYR A 1 74 ? 12.873 -3.443 -3.933 1.00 92.56 74 TYR A CA 1
ATOM 558 C C . TYR A 1 74 ? 13.725 -2.237 -4.351 1.00 92.56 74 TYR A C 1
ATOM 560 O O . TYR A 1 74 ? 13.927 -1.302 -3.574 1.00 92.56 74 TYR A O 1
ATOM 568 N N . ASP A 1 75 ? 14.164 -2.210 -5.610 1.00 92.25 75 ASP A N 1
ATOM 569 C CA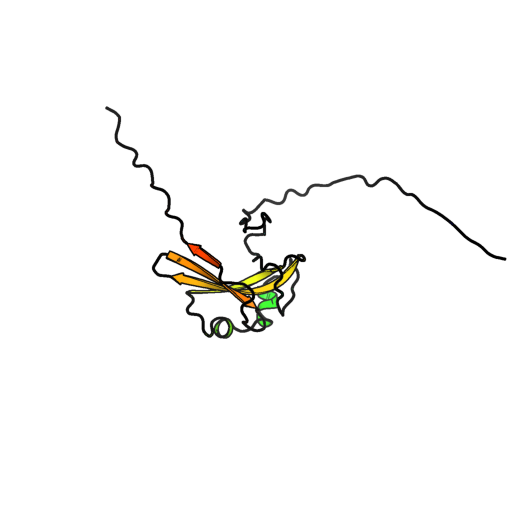 . ASP A 1 75 ? 14.734 -1.004 -6.219 1.00 92.25 75 ASP A CA 1
ATOM 570 C C . ASP A 1 75 ? 13.596 -0.175 -6.826 1.00 92.25 75 ASP A C 1
ATOM 572 O O . ASP A 1 75 ? 13.003 -0.547 -7.834 1.00 92.25 75 ASP A O 1
ATOM 576 N N . VAL A 1 76 ? 13.174 0.875 -6.120 1.00 94.44 76 VAL A N 1
ATOM 577 C CA . VAL A 1 76 ? 11.963 1.645 -6.444 1.00 94.44 76 VAL A CA 1
ATOM 578 C C . VAL A 1 76 ? 12.219 3.135 -6.287 1.00 94.44 76 VAL A C 1
ATOM 580 O O . VAL A 1 76 ? 12.844 3.582 -5.330 1.00 94.44 76 VAL A O 1
ATOM 583 N N . ASP A 1 77 ? 11.656 3.967 -7.151 1.00 94.19 77 ASP A N 1
ATOM 584 C CA . ASP A 1 77 ? 11.804 5.420 -7.033 1.00 94.19 77 ASP A CA 1
ATOM 585 C C . ASP A 1 77 ? 10.949 6.017 -5.917 1.00 94.19 77 ASP A C 1
ATOM 587 O O . ASP A 1 77 ? 11.274 7.062 -5.344 1.00 94.19 77 ASP A O 1
ATOM 591 N N . LYS A 1 78 ? 9.784 5.414 -5.649 1.00 94.81 78 LYS A N 1
ATOM 592 C CA . LYS A 1 78 ? 8.790 5.982 -4.727 1.00 94.81 78 LYS A CA 1
ATOM 593 C C . LYS A 1 78 ? 8.139 4.905 -3.884 1.00 94.81 78 LYS A C 1
ATOM 595 O O . LYS A 1 78 ? 7.696 3.892 -4.409 1.00 94.81 78 LYS A O 1
ATOM 600 N N . ALA A 1 79 ? 7.941 5.221 -2.613 1.00 96.56 79 ALA A N 1
ATOM 601 C CA . ALA A 1 79 ? 7.111 4.469 -1.690 1.00 96.56 79 ALA A CA 1
ATOM 602 C C . ALA A 1 79 ? 6.073 5.411 -1.074 1.00 96.56 79 ALA A C 1
ATOM 604 O O . ALA A 1 79 ? 6.360 6.573 -0.780 1.00 96.56 79 ALA A O 1
ATOM 605 N N . LYS A 1 80 ? 4.823 4.962 -0.942 1.00 96.25 80 LYS A N 1
ATOM 606 C CA . LYS A 1 80 ? 3.780 5.765 -0.297 1.00 96.25 80 LYS A CA 1
ATOM 607 C C . LYS A 1 80 ? 2.699 4.895 0.323 1.00 96.25 80 LYS A C 1
ATOM 609 O O . LYS A 1 80 ? 2.128 4.058 -0.372 1.00 96.25 80 LYS A O 1
ATOM 614 N N . LEU A 1 81 ? 2.335 5.194 1.567 1.00 96.88 81 LEU A N 1
ATOM 615 C CA . LEU A 1 81 ? 1.154 4.615 2.198 1.00 96.88 81 LEU A CA 1
ATOM 616 C C . LEU A 1 81 ? -0.130 5.005 1.463 1.00 96.88 81 LEU A C 1
ATOM 618 O O . LEU A 1 81 ? -0.320 6.151 1.020 1.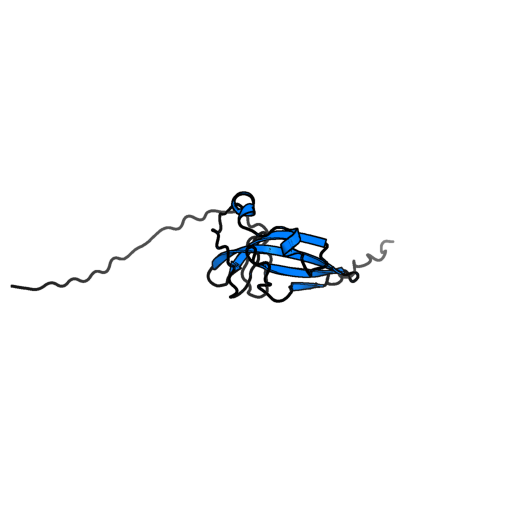00 96.88 81 LEU A O 1
ATOM 622 N N . LYS A 1 82 ? -1.012 4.023 1.316 1.00 96.12 82 LYS A N 1
ATOM 623 C CA . LYS A 1 82 ? -2.293 4.125 0.626 1.00 96.12 82 LYS A CA 1
ATOM 624 C C . LYS A 1 82 ? -3.351 3.297 1.333 1.00 96.12 82 LYS A C 1
ATOM 626 O O . LYS A 1 82 ? -3.048 2.399 2.102 1.00 96.12 82 LYS A O 1
ATOM 631 N N . LYS A 1 83 ? -4.603 3.624 1.022 1.00 96.00 83 LYS A N 1
ATOM 632 C CA . LYS A 1 83 ? -5.744 2.770 1.335 1.00 96.00 83 LYS A CA 1
ATOM 633 C C . LYS A 1 83 ? -5.924 1.794 0.184 1.00 96.00 83 LYS A C 1
ATOM 635 O O . LYS A 1 83 ? -5.944 2.231 -0.972 1.00 96.00 83 LYS A O 1
ATOM 640 N N . ALA A 1 84 ? -6.049 0.520 0.496 1.00 95.56 84 ALA A N 1
ATOM 641 C CA . ALA A 1 84 ? -6.493 -0.503 -0.429 1.00 95.56 84 ALA A CA 1
ATOM 642 C C . ALA A 1 84 ? -7.934 -0.908 -0.128 1.00 95.56 84 ALA A C 1
ATOM 644 O O . ALA A 1 84 ? -8.402 -0.674 0.982 1.00 95.56 84 ALA A O 1
ATOM 645 N N . VAL A 1 85 ? -8.624 -1.481 -1.111 1.00 95.31 85 VAL A N 1
ATOM 646 C CA . VAL A 1 85 ? -9.955 -2.070 -0.941 1.00 95.31 85 VAL A CA 1
ATOM 647 C C . VAL A 1 85 ? -9.999 -3.441 -1.607 1.00 95.31 85 VAL A C 1
ATOM 649 O O . VAL A 1 85 ? -9.565 -3.575 -2.757 1.00 95.31 85 VAL A O 1
ATOM 652 N N . ASN A 1 86 ? -10.492 -4.443 -0.882 1.00 94.00 86 ASN A N 1
ATOM 653 C CA . ASN A 1 86 ? -10.716 -5.782 -1.425 1.00 94.00 86 ASN A CA 1
ATOM 654 C C . ASN A 1 86 ? -12.107 -5.894 -2.081 1.00 94.00 86 ASN A C 1
ATOM 656 O O . ASN A 1 86 ? -12.920 -4.962 -2.044 1.00 94.00 86 ASN A O 1
ATOM 660 N N . ASP A 1 87 ? -12.408 -7.037 -2.688 1.00 91.31 87 ASP A N 1
ATOM 661 C CA . ASP A 1 87 ? -13.681 -7.277 -3.371 1.00 91.31 87 ASP A CA 1
ATOM 662 C C . ASP A 1 87 ? -14.890 -7.347 -2.431 1.00 91.31 87 ASP A C 1
ATOM 664 O O . ASP A 1 87 ? -16.014 -7.074 -2.863 1.00 91.31 87 ASP A O 1
ATOM 668 N N . SER A 1 88 ? -14.651 -7.620 -1.146 1.00 92.44 88 SER A N 1
ATOM 669 C CA . SER A 1 88 ? -15.648 -7.558 -0.070 1.00 92.44 88 SER A CA 1
ATOM 670 C C . SER A 1 88 ? -15.951 -6.124 0.389 1.00 92.44 88 SER A C 1
ATOM 672 O O . SER A 1 88 ? -16.894 -5.912 1.151 1.00 92.44 88 SER A O 1
ATOM 674 N N . GLY A 1 89 ? -15.185 -5.129 -0.073 1.00 91.75 89 GLY A N 1
ATOM 675 C CA . GLY A 1 89 ? -15.338 -3.724 0.310 1.00 91.75 89 GLY A CA 1
ATOM 676 C C . GLY A 1 89 ? -14.645 -3.342 1.622 1.00 91.75 89 GLY A C 1
ATOM 677 O O . GLY A 1 89 ? -14.887 -2.248 2.132 1.00 91.75 89 GLY A O 1
ATOM 678 N N . GLN A 1 90 ? -13.793 -4.210 2.168 1.00 95.75 90 GLN A N 1
ATOM 679 C CA . GLN A 1 90 ? -12.971 -3.908 3.339 1.00 95.75 90 GLN A CA 1
ATOM 680 C C . GLN A 1 90 ? -11.750 -3.094 2.933 1.00 95.75 90 GLN A C 1
ATOM 682 O O . GLN A 1 90 ? -11.192 -3.291 1.849 1.00 95.75 90 GLN A O 1
ATOM 687 N N . TYR A 1 91 ? -11.339 -2.180 3.810 1.00 96.50 91 TYR A N 1
ATOM 688 C CA . TYR A 1 91 ? -10.225 -1.282 3.551 1.00 96.50 91 TYR A CA 1
ATOM 689 C C . TYR A 1 91 ? -9.015 -1.657 4.392 1.00 96.50 91 TYR A C 1
ATOM 691 O O . TYR A 1 91 ? -9.124 -1.890 5.591 1.00 96.50 91 TYR A O 1
ATOM 699 N N . PHE A 1 92 ? -7.844 -1.628 3.765 1.00 97.81 92 PHE A N 1
ATOM 700 C CA . PHE A 1 92 ? -6.579 -1.962 4.412 1.00 97.81 92 PHE A CA 1
ATOM 701 C C . PHE A 1 92 ? -5.545 -0.867 4.184 1.00 97.81 92 PHE A C 1
ATOM 703 O O . PHE A 1 92 ? -5.572 -0.160 3.168 1.00 97.81 92 PHE A O 1
ATOM 710 N N . LEU A 1 93 ? -4.621 -0.715 5.126 1.00 97.81 93 LEU A N 1
ATOM 711 C CA . LEU A 1 93 ? -3.442 0.118 4.936 1.00 97.81 93 LEU A CA 1
ATOM 712 C C . LEU A 1 93 ? -2.391 -0.672 4.142 1.00 97.81 93 LEU A C 1
ATOM 714 O O . LEU A 1 93 ? -2.066 -1.803 4.488 1.00 97.81 93 LEU A O 1
ATOM 718 N N . VAL A 1 94 ? -1.856 -0.073 3.076 1.00 98.19 94 VAL A N 1
ATOM 719 C CA . VAL A 1 94 ? -0.850 -0.709 2.208 1.00 98.19 94 VAL A CA 1
ATOM 720 C C . VAL A 1 94 ? 0.284 0.246 1.863 1.00 98.19 94 VAL A C 1
ATOM 722 O O . VAL A 1 94 ? 0.078 1.460 1.726 1.00 98.19 94 VAL A O 1
ATOM 725 N N . TRP A 1 95 ? 1.471 -0.300 1.626 1.00 98.06 95 TRP A N 1
ATOM 726 C CA . TRP A 1 95 ? 2.547 0.402 0.940 1.00 98.06 95 TRP A CA 1
ATOM 727 C C . TRP A 1 95 ? 2.393 0.236 -0.569 1.00 98.06 95 TRP A C 1
ATOM 729 O O . TRP A 1 95 ? 2.306 -0.866 -1.101 1.00 98.06 95 TRP A O 1
ATOM 739 N N . LYS A 1 96 ? 2.373 1.359 -1.287 1.00 97.06 96 LYS A N 1
ATOM 740 C CA . LYS A 1 96 ? 2.470 1.379 -2.744 1.00 97.06 96 LYS A CA 1
ATOM 741 C C . LYS A 1 96 ? 3.873 1.795 -3.146 1.00 97.06 96 LYS A C 1
ATOM 743 O O . LYS A 1 96 ? 4.212 2.980 -3.035 1.00 97.06 96 LYS A O 1
ATOM 748 N N . LEU A 1 97 ? 4.632 0.847 -3.672 1.00 97.12 97 LEU A N 1
ATOM 749 C CA . LEU A 1 97 ? 5.919 1.117 -4.292 1.00 97.12 97 LEU A CA 1
ATOM 750 C C . LEU A 1 97 ? 5.754 1.368 -5.790 1.00 97.12 97 LEU A C 1
ATOM 752 O O . LEU A 1 97 ? 4.821 0.867 -6.426 1.00 97.12 97 LEU A O 1
ATOM 756 N N . VAL A 1 98 ? 6.637 2.185 -6.351 1.00 95.25 98 VAL A N 1
ATOM 757 C CA . VAL A 1 98 ? 6.672 2.507 -7.775 1.00 95.25 98 VAL A CA 1
ATOM 758 C C . VAL A 1 98 ? 8.111 2.528 -8.250 1.00 95.25 98 VAL A C 1
ATOM 760 O O . VAL A 1 98 ? 8.890 3.338 -7.753 1.00 95.25 98 VAL A O 1
ATOM 763 N N . ASP A 1 99 ? 8.378 1.718 -9.261 1.00 94.19 99 ASP A N 1
ATOM 764 C CA . ASP A 1 99 ? 9.618 1.674 -10.030 1.00 94.19 99 ASP A CA 1
ATOM 765 C C . ASP A 1 99 ? 9.347 2.198 -11.452 1.00 94.19 99 ASP A C 1
ATOM 767 O O . ASP A 1 99 ? 8.298 1.895 -12.051 1.00 94.19 99 ASP A O 1
ATOM 771 N N . TYR A 1 100 ? 10.232 3.060 -11.947 1.00 89.19 100 TYR A N 1
ATOM 772 C CA . TYR A 1 100 ? 10.272 3.517 -13.329 1.00 89.19 100 TYR A CA 1
ATOM 773 C C . TYR A 1 100 ? 11.498 2.919 -14.007 1.00 89.19 100 TYR A C 1
ATOM 775 O O . TYR A 1 100 ? 12.618 3.392 -13.837 1.00 89.19 100 TYR A O 1
ATOM 783 N N . THR A 1 101 ? 11.260 1.938 -14.860 1.00 86.00 101 THR A N 1
ATOM 784 C CA . THR A 1 101 ? 12.312 1.334 -15.667 1.00 86.00 101 THR A CA 1
ATOM 785 C C . THR A 1 101 ? 12.701 2.250 -16.835 1.00 86.00 101 THR A C 1
ATOM 787 O O . THR A 1 101 ? 11.931 3.117 -17.274 1.00 86.00 101 THR A O 1
ATOM 790 N N . ASP A 1 102 ? 13.909 2.053 -17.368 1.00 82.12 102 ASP A N 1
ATOM 791 C CA . ASP A 1 102 ? 14.502 2.896 -18.423 1.00 82.12 102 ASP A CA 1
ATOM 792 C C . ASP A 1 102 ? 13.671 2.961 -19.719 1.00 82.12 102 ASP A C 1
ATOM 794 O O . ASP A 1 102 ? 13.711 3.942 -20.466 1.00 82.12 102 ASP A O 1
ATOM 798 N N . ASP A 1 103 ? 12.866 1.935 -19.984 1.00 83.19 103 ASP A N 1
ATOM 799 C CA . ASP A 1 103 ? 11.926 1.853 -21.107 1.00 83.19 103 ASP A CA 1
ATOM 800 C C . ASP A 1 103 ? 10.636 2.677 -20.889 1.00 83.19 103 ASP A C 1
ATOM 802 O O . ASP A 1 103 ? 9.720 2.638 -21.712 1.00 83.19 103 ASP A O 1
ATOM 806 N N . ASN A 1 104 ? 10.568 3.490 -19.827 1.00 78.31 104 ASN A N 1
ATOM 807 C CA . ASN A 1 104 ? 9.374 4.201 -19.353 1.00 78.31 104 ASN A CA 1
ATOM 808 C C . ASN A 1 104 ? 8.235 3.276 -18.900 1.00 78.31 104 ASN A C 1
ATOM 810 O O . ASN A 1 104 ? 7.079 3.724 -18.810 1.00 78.31 104 ASN A O 1
ATOM 814 N N . THR A 1 105 ? 8.531 2.014 -18.600 1.00 86.81 105 THR A N 1
ATOM 815 C CA . THR A 1 105 ? 7.569 1.133 -17.951 1.00 86.81 105 THR A CA 1
ATOM 816 C C . THR A 1 105 ? 7.449 1.510 -16.477 1.00 86.81 105 THR A C 1
ATOM 818 O O . THR A 1 105 ? 8.405 1.864 -15.792 1.00 86.81 105 THR A O 1
ATOM 821 N N . LYS A 1 106 ? 6.209 1.537 -15.990 1.00 89.75 106 LYS A N 1
ATOM 822 C CA . LYS A 1 106 ? 5.910 1.831 -14.592 1.00 89.75 106 LYS A CA 1
ATOM 823 C C . LYS A 1 106 ? 5.429 0.566 -13.912 1.00 89.75 106 LYS A C 1
ATOM 825 O O . LYS A 1 106 ? 4.295 0.145 -14.161 1.00 89.75 106 LYS A O 1
ATOM 830 N N . ILE A 1 107 ? 6.238 0.034 -13.009 1.00 91.31 107 ILE A N 1
ATOM 831 C CA . ILE A 1 107 ? 5.887 -1.125 -12.192 1.00 91.31 107 ILE A CA 1
ATOM 832 C C . ILE A 1 107 ? 5.395 -0.624 -10.834 1.00 91.31 107 ILE A C 1
ATOM 834 O O . ILE A 1 107 ? 5.913 0.347 -10.276 1.00 91.31 107 ILE A O 1
ATOM 838 N N . LYS A 1 108 ? 4.322 -1.223 -10.318 1.00 94.19 108 LYS A N 1
ATOM 839 C CA . LYS A 1 108 ? 3.807 -0.924 -8.979 1.00 94.19 108 LYS A CA 1
ATOM 840 C C . LYS A 1 108 ? 3.715 -2.202 -8.172 1.00 94.19 108 LYS A C 1
ATOM 842 O O . LYS A 1 108 ? 3.078 -3.149 -8.624 1.00 94.19 108 LYS A O 1
ATOM 847 N N . TYR A 1 109 ? 4.239 -2.153 -6.959 1.00 95.56 109 TYR A N 1
ATOM 848 C CA . TYR A 1 109 ? 4.116 -3.222 -5.978 1.00 95.56 109 TYR A CA 1
ATOM 849 C C . TYR A 1 109 ? 3.177 -2.750 -4.871 1.00 95.56 109 TYR A C 1
ATOM 851 O O . TYR A 1 109 ? 3.280 -1.602 -4.420 1.00 95.56 109 TYR A O 1
ATOM 859 N N . ILE A 1 110 ? 2.226 -3.602 -4.493 1.00 97.19 110 ILE A N 1
ATOM 860 C CA . ILE A 1 110 ? 1.296 -3.348 -3.394 1.00 97.19 110 ILE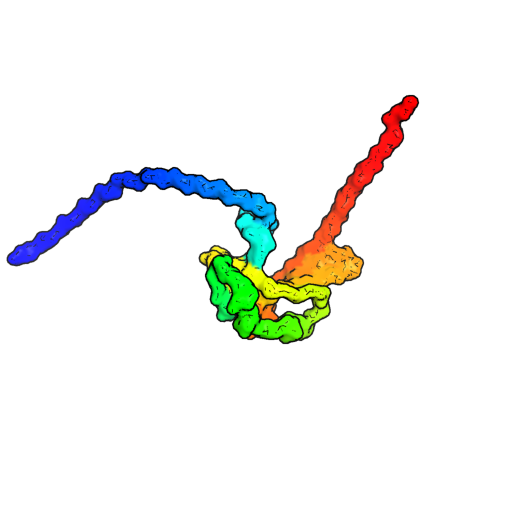 A CA 1
ATOM 861 C C . ILE A 1 110 ? 1.656 -4.306 -2.269 1.00 97.19 110 ILE A C 1
ATOM 863 O O . ILE A 1 110 ? 1.545 -5.519 -2.429 1.00 97.19 110 ILE A O 1
ATOM 867 N N . LEU A 1 111 ? 2.121 -3.740 -1.164 1.00 98.00 111 LEU A N 1
ATOM 868 C CA . LEU A 1 111 ? 2.605 -4.473 -0.005 1.00 98.00 111 LEU A CA 1
ATOM 869 C C . LEU A 1 111 ? 1.687 -4.220 1.185 1.00 98.00 111 LEU A C 1
ATOM 871 O O . LEU A 1 111 ? 1.178 -3.107 1.361 1.00 98.00 111 LEU A O 1
ATOM 875 N N . ASP A 1 112 ? 1.527 -5.228 2.024 1.00 98.06 112 ASP A N 1
ATOM 876 C CA . ASP A 1 112 ? 0.902 -5.106 3.327 1.00 98.06 112 ASP A CA 1
ATOM 877 C C . ASP A 1 112 ? 1.652 -4.078 4.184 1.00 98.06 112 ASP A C 1
ATOM 879 O O . ASP A 1 112 ? 2.882 -4.100 4.275 1.00 98.06 112 ASP A O 1
ATOM 883 N N . ALA A 1 113 ? 0.929 -3.146 4.807 1.00 98.00 113 ALA A N 1
ATOM 884 C CA . ALA A 1 113 ? 1.580 -2.102 5.590 1.00 98.00 113 ALA A CA 1
ATOM 885 C C . ALA A 1 113 ? 2.139 -2.588 6.934 1.00 98.00 113 ALA A C 1
ATOM 887 O O . ALA A 1 113 ? 2.996 -1.904 7.482 1.00 98.00 113 ALA A O 1
ATOM 888 N N . GLY A 1 114 ? 1.672 -3.712 7.475 1.00 97.38 114 GLY A N 1
ATOM 889 C CA . GLY A 1 114 ? 2.131 -4.267 8.750 1.00 97.38 114 GLY A CA 1
ATOM 890 C C . GLY A 1 114 ? 3.264 -5.284 8.611 1.00 97.38 114 GLY A C 1
ATOM 891 O O . GLY A 1 114 ? 4.067 -5.413 9.533 1.00 97.38 114 GLY A O 1
ATOM 892 N N . THR A 1 115 ? 3.362 -5.979 7.475 1.00 97.25 115 THR A N 1
ATOM 893 C CA . THR A 1 115 ? 4.372 -7.034 7.262 1.00 97.25 115 THR A CA 1
ATOM 894 C C . THR A 1 115 ? 5.359 -6.730 6.142 1.00 97.25 115 THR A C 1
ATOM 896 O O . THR A 1 115 ? 6.468 -7.258 6.160 1.00 97.25 115 THR A O 1
ATOM 899 N N . GLY A 1 116 ? 4.990 -5.882 5.179 1.00 96.19 116 GLY A N 1
ATOM 900 C CA . GLY A 1 116 ? 5.777 -5.658 3.964 1.00 96.19 116 GLY A CA 1
ATOM 901 C C . GLY A 1 116 ? 5.635 -6.774 2.927 1.00 96.19 116 GLY A C 1
ATOM 902 O O . GLY A 1 116 ? 6.312 -6.731 1.906 1.00 96.19 116 GLY A O 1
ATOM 903 N N . GLU A 1 117 ? 4.761 -7.759 3.153 1.00 96.25 117 GLU A N 1
ATOM 904 C CA . GLU A 1 117 ? 4.511 -8.841 2.199 1.00 96.25 117 GLU A CA 1
ATOM 905 C C . GLU A 1 117 ? 3.705 -8.353 0.996 1.00 96.25 117 GLU A C 1
ATOM 907 O O . GLU A 1 117 ? 2.812 -7.514 1.112 1.00 96.25 117 GLU A O 1
ATOM 912 N N . GLN A 1 118 ? 4.007 -8.881 -0.187 1.00 95.75 118 GLN A N 1
ATOM 913 C CA . GLN A 1 118 ? 3.339 -8.466 -1.413 1.00 95.75 118 GLN A CA 1
ATOM 914 C C . GLN A 1 118 ? 1.940 -9.082 -1.513 1.00 95.75 118 GLN A C 1
ATOM 916 O O . GLN A 1 118 ? 1.795 -10.300 -1.511 1.00 95.75 118 GLN A O 1
ATOM 921 N N . LEU A 1 119 ? 0.917 -8.231 -1.635 1.00 91.56 119 LEU A N 1
ATOM 922 C CA . LEU A 1 119 ? -0.491 -8.649 -1.634 1.00 91.56 119 LEU A CA 1
ATOM 923 C C . LEU A 1 119 ? -1.012 -9.026 -3.021 1.00 91.56 119 LEU A C 1
ATOM 925 O O . LEU A 1 119 ? -1.911 -9.850 -3.146 1.00 91.56 119 LEU A O 1
ATOM 929 N N . THR A 1 120 ? -0.479 -8.400 -4.069 1.00 90.81 120 THR A N 1
ATOM 930 C CA . THR A 1 120 ? -0.920 -8.626 -5.449 1.00 90.81 120 THR A CA 1
ATOM 931 C C . THR A 1 120 ? 0.270 -8.816 -6.367 1.00 90.81 120 THR A C 1
ATOM 933 O O . THR A 1 120 ? 1.363 -8.317 -6.097 1.00 90.81 120 THR A O 1
ATOM 936 N N . GLU A 1 121 ? 0.043 -9.428 -7.524 1.00 88.38 121 GLU A N 1
ATOM 937 C CA . GLU A 1 121 ? 1.019 -9.400 -8.612 1.00 88.38 121 GLU A CA 1
ATOM 938 C C . GLU A 1 121 ? 1.425 -7.952 -8.967 1.00 88.38 121 GLU A C 1
ATOM 940 O O . GLU A 1 121 ? 0.610 -7.024 -8.824 1.00 88.38 121 GLU A O 1
ATOM 945 N N . PRO A 1 122 ? 2.673 -7.718 -9.423 1.00 87.94 122 PRO A N 1
ATOM 946 C CA . PRO A 1 122 ? 3.121 -6.390 -9.813 1.00 87.94 122 PRO A CA 1
ATOM 947 C C . PRO A 1 122 ? 2.265 -5.819 -10.945 1.00 87.94 122 PRO A C 1
ATOM 949 O O . PRO A 1 122 ? 2.056 -6.441 -11.987 1.00 87.94 122 PRO A O 1
ATOM 952 N N . ILE A 1 123 ? 1.802 -4.582 -10.775 1.00 85.75 123 ILE A N 1
ATOM 953 C CA . ILE A 1 123 ? 0.989 -3.907 -11.788 1.00 85.75 123 ILE A CA 1
ATOM 954 C C . ILE A 1 123 ? 1.920 -3.169 -12.744 1.00 85.75 123 ILE A C 1
ATOM 956 O O . ILE A 1 123 ? 2.414 -2.079 -12.430 1.00 85.75 123 ILE A O 1
ATOM 960 N N . VAL A 1 124 ? 2.100 -3.736 -13.931 1.00 86.62 124 VAL A N 1
ATOM 961 C CA . VAL A 1 124 ? 2.909 -3.162 -15.009 1.00 86.62 124 VAL A CA 1
ATOM 962 C C . VAL A 1 124 ? 2.041 -2.249 -15.875 1.00 86.62 124 VAL A C 1
ATOM 964 O O . VAL A 1 124 ? 0.994 -2.651 -16.383 1.00 86.62 124 VAL A O 1
ATOM 967 N N . LYS A 1 125 ? 2.446 -0.986 -16.033 1.00 80.12 125 LYS A N 1
ATOM 968 C CA . LYS A 1 125 ? 1.858 -0.068 -17.018 1.00 80.12 125 LYS A CA 1
ATOM 969 C C . LYS A 1 125 ? 2.953 0.426 -17.948 1.00 80.12 125 LYS A C 1
ATOM 971 O O . LYS A 1 125 ? 3.709 1.327 -17.587 1.00 80.12 125 LYS A O 1
ATOM 976 N N . GLU A 1 126 ? 2.993 -0.134 -19.148 1.00 75.19 126 GLU A N 1
ATOM 977 C CA . GLU A 1 126 ? 3.759 0.435 -20.251 1.00 75.19 126 GLU A CA 1
ATOM 978 C C . GLU A 1 126 ? 3.136 1.777 -20.638 1.00 75.19 126 GLU A C 1
ATOM 980 O O . GLU A 1 126 ? 1.906 1.929 -20.715 1.00 75.19 126 GLU A O 1
ATOM 985 N N . LYS A 1 127 ? 3.971 2.788 -20.873 1.00 58.03 127 LYS A N 1
ATOM 986 C CA . LYS A 1 127 ? 3.494 4.029 -21.468 1.00 58.03 127 LYS A CA 1
ATOM 987 C C . LYS A 1 127 ? 3.174 3.721 -22.927 1.00 58.03 127 LYS A C 1
ATOM 989 O O . LYS A 1 127 ? 4.051 3.801 -23.779 1.00 58.03 127 LYS A O 1
ATOM 994 N N . GLY A 1 128 ? 1.919 3.360 -23.205 1.00 46.75 128 GLY A N 1
ATOM 995 C CA . GLY A 1 128 ? 1.422 3.259 -24.573 1.00 46.75 128 GLY A CA 1
ATOM 996 C C . GLY A 1 128 ? 1.874 4.498 -25.337 1.00 46.75 128 GLY A C 1
ATOM 997 O O . GLY A 1 128 ? 1.635 5.617 -24.867 1.00 46.75 128 GLY A O 1
ATOM 998 N N . SER A 1 129 ? 2.610 4.274 -26.433 1.00 39.88 129 SER A N 1
ATOM 999 C CA . SER A 1 129 ? 3.088 5.300 -27.359 1.00 39.88 129 SER A CA 1
ATOM 1000 C C . SER A 1 129 ? 2.056 6.420 -27.421 1.00 39.88 129 SER A C 1
ATOM 1002 O O . SER A 1 129 ? 0.895 6.171 -27.758 1.00 39.88 129 SER A O 1
ATOM 1004 N N . CYS A 1 130 ? 2.434 7.636 -27.008 1.00 39.91 130 CYS A N 1
ATOM 1005 C CA . CYS A 1 130 ? 1.613 8.804 -27.291 1.00 39.91 130 CYS A CA 1
ATOM 1006 C C . CYS A 1 130 ? 1.424 8.807 -28.804 1.00 39.91 130 CYS A C 1
ATOM 1008 O O . CYS A 1 130 ? 2.367 9.134 -29.519 1.00 39.91 130 CYS A O 1
ATOM 1010 N N . GLY A 1 131 ? 0.234 8.392 -29.250 1.00 38.25 131 GLY A N 1
ATOM 1011 C CA . GLY A 1 131 ? -0.104 8.277 -30.656 1.00 38.25 131 GLY A CA 1
ATOM 1012 C C . GLY A 1 131 ? 0.360 9.517 -31.397 1.00 38.25 131 GLY A C 1
ATOM 1013 O O . GLY A 1 131 ? 0.198 10.637 -30.896 1.00 38.25 131 GLY A O 1
ATOM 1014 N N . ASP A 1 132 ? 0.983 9.268 -32.545 1.00 41.28 132 ASP A N 1
ATOM 1015 C CA . ASP A 1 132 ? 1.481 10.249 -33.491 1.00 41.28 132 ASP A CA 1
ATOM 1016 C C . ASP A 1 132 ? 0.670 11.541 -33.418 1.00 41.28 132 ASP A C 1
ATOM 1018 O O . ASP A 1 132 ? -0.511 11.595 -33.784 1.00 41.28 132 ASP A O 1
ATOM 1022 N N . LYS A 1 133 ? 1.308 12.611 -32.935 1.00 41.47 133 LYS A N 1
ATOM 1023 C CA . LYS A 1 133 ? 0.805 13.956 -33.190 1.00 41.47 133 LYS A CA 1
ATOM 1024 C C . LYS A 1 133 ? 0.789 14.085 -34.705 1.00 41.47 133 LYS A C 1
ATOM 1026 O O . LYS A 1 133 ? 1.846 14.245 -35.310 1.00 41.47 133 LYS A O 1
ATOM 1031 N N . LYS A 1 134 ? -0.398 13.958 -35.308 1.00 38.28 134 LYS A N 1
ATOM 1032 C CA . LYS A 1 134 ? -0.632 14.242 -36.723 1.00 38.28 134 LYS A CA 1
ATOM 1033 C C . LYS A 1 134 ? 0.080 15.547 -37.056 1.00 38.28 134 LYS A C 1
ATOM 1035 O O . LYS A 1 134 ? -0.313 16.613 -36.586 1.00 38.28 134 LYS A O 1
ATOM 1040 N N . SER A 1 135 ? 1.145 15.416 -37.840 1.00 42.06 135 SER A N 1
ATOM 1041 C CA . SER A 1 135 ? 1.751 16.502 -38.586 1.00 42.06 135 SER A CA 1
ATOM 1042 C C . SER A 1 135 ? 0.625 17.201 -39.342 1.00 42.06 135 SER A C 1
ATOM 1044 O O . SER A 1 135 ? -0.005 16.605 -40.219 1.00 42.06 135 SER A O 1
ATOM 1046 N N . TYR A 1 136 ? 0.306 18.435 -38.951 1.00 41.50 136 TYR A N 1
ATOM 1047 C CA . TYR A 1 136 ? -0.468 19.319 -39.807 1.00 41.50 136 TYR A CA 1
ATOM 1048 C C . TYR A 1 136 ? 0.462 19.711 -40.950 1.00 41.50 136 TYR A C 1
ATOM 1050 O O . TYR A 1 136 ? 1.291 20.607 -40.817 1.00 41.50 136 TYR A O 1
ATOM 1058 N N . SER A 1 137 ? 0.346 18.978 -42.057 1.00 46.75 137 SER A N 1
ATOM 1059 C CA . SER A 1 137 ? 0.923 19.365 -43.334 1.00 46.75 137 SER A CA 1
ATOM 1060 C C . SER A 1 137 ? 0.419 20.756 -43.709 1.00 46.75 137 SER A C 1
ATOM 1062 O O . SER A 1 137 ? -0.795 20.985 -43.714 1.00 46.75 137 SER A O 1
ATOM 1064 N N . GLU A 1 138 ? 1.354 21.639 -44.061 1.00 52.00 138 GLU A N 1
ATOM 1065 C CA . GLU A 1 138 ? 1.126 22.851 -44.843 1.00 52.00 138 GLU A CA 1
ATOM 1066 C C . GLU A 1 138 ? 0.062 22.620 -45.913 1.00 52.00 138 GLU A C 1
ATOM 1068 O O . GLU A 1 138 ? 0.277 21.807 -46.809 1.00 52.00 138 GLU A O 1
ATOM 1073 N N . LYS A 1 139 ? -1.045 23.364 -45.855 1.00 45.09 139 LYS A N 1
ATOM 1074 C CA . LYS A 1 139 ? -1.787 23.816 -47.039 1.00 45.09 139 LYS A CA 1
ATOM 1075 C C . LYS A 1 139 ? -2.537 25.088 -46.689 1.00 45.09 139 LYS A C 1
ATOM 1077 O O . LYS A 1 139 ? -3.497 25.024 -45.932 1.00 45.09 139 LYS A O 1
ATOM 1082 N N . ASN A 1 140 ? -2.050 26.200 -47.222 1.00 41.50 140 ASN A N 1
ATOM 1083 C CA . ASN A 1 140 ? -2.769 27.315 -47.854 1.00 41.50 140 ASN A CA 1
ATOM 1084 C C . ASN A 1 140 ? -1.644 28.294 -48.246 1.00 41.50 140 ASN A C 1
ATOM 1086 O O . ASN A 1 140 ? -0.987 28.834 -47.362 1.00 41.50 140 ASN A O 1
ATOM 1090 N N . ALA A 1 141 ? -1.142 28.212 -49.481 1.00 42.72 141 ALA A N 1
ATOM 1091 C CA . ALA A 1 141 ? -1.702 28.885 -50.661 1.00 42.72 141 ALA A CA 1
ATOM 1092 C C . ALA A 1 141 ? -1.544 30.406 -50.558 1.00 42.72 141 ALA A C 1
ATOM 1094 O O . ALA A 1 141 ? -2.152 30.992 -49.638 1.00 42.72 141 ALA A O 1
#

Sequence (141 aa):
MSKALFPTILLSFLAVVMVFGTVAPAFADSDGKSYKRWVVPIGDAEGTIEISEDTNIDDVRDLAISEEQAREGYDVDKAKLKKAVNDSGQYFLVWKLVDYTDDNTKIKYILDAGTGEQLTEPIVKEKGSCGDKKSYSEKNA

Foldseek 3Di:
DDDDDDDDDDDDDDDDDDDDDDDDAFDDDPVRDGDDPQEAEQEQFDAPAWDDPPDDCVVCVVQFDDPVQLCVVHDFPDKDWGWYAYPVGTIAIWIWTWHQDPQRKIWIFTAHRNRSHTRHDIDIDRPDPPPDPPPPDDDDD

Radius of gyration: 23.75 Å; chains: 1; bounding box: 69×51×78 Å

pLDDT: mean 76.15, std 23.38, range [37.94, 98.19]

Secondary structure (DSSP, 8-state):
--------------------------EE-TTS-EE-TTEEE-TT---SSEE-TT--GGGGGGGSPPHHHHTTT---SEEEEEEEE-TT--EEEEEEEEEE-TTS-EEEEEEETTT--B-S--EEE----------------